Protein 3MDP (pdb70)

Structure (mmCIF, N/CA/C/O backbone):
data_3MDP
#
_entry.id   3MDP
#
_cell.length_a   95.862
_cell.length_b   95.862
_cell.length_c   35.485
_cell.angle_alpha   90.000
_cell.angle_beta   90.000
_cell.angle_gamma   90.000
#
_symmetry.space_group_name_H-M   'P 4 21 2'
#
loop_
_entity.id
_entity.type
_entity.pdbx_description
1 polymer 'Cyclic nucleotide-binding domain (CNMP-BD) protein'
2 non-polymer 'SUCCINIC ACID'
3 non-polymer 1,2-ETHANEDIOL
4 water water
#
loop_
_atom_site.group_PDB
_atom_site.id
_atom_site.type_symbol
_atom_site.label_atom_id
_atom_site.label_alt_id
_atom_site.label_comp_id
_atom_site.label_asym_id
_atom_site.label_entity_id
_atom_site.label_seq_id
_atom_site.pdbx_PDB_ins_code
_atom_site.Cartn_x
_atom_site.Cartn_y
_atom_site.Cartn_z
_atom_site.occupancy
_atom_site.B_iso_or_equiv
_atom_site.auth_seq_id
_atom_site.auth_comp_id
_atom_site.auth_asym_id
_atom_site.auth_atom_id
_atom_site.pdbx_PDB_model_num
ATOM 6 N N . ILE A 1 3 ? 57.739 11.470 0.436 1.00 35.67 2 ILE A N 1
ATOM 7 C CA . ILE A 1 3 ? 58.601 12.654 0.280 1.00 32.08 2 ILE A CA 1
ATOM 8 C C . ILE A 1 3 ? 59.720 12.385 -0.736 1.00 35.33 2 ILE A C 1
ATOM 9 O O . ILE A 1 3 ? 60.526 11.438 -0.563 1.00 36.40 2 ILE A O 1
ATOM 14 N N . SER A 1 4 ? 59.724 13.203 -1.803 1.00 33.31 3 SER A N 1
ATOM 15 C CA . SER A 1 4 ? 60.479 12.930 -3.043 1.00 32.29 3 SER A CA 1
ATOM 16 C C . SER A 1 4 ? 61.545 14.008 -3.140 1.00 28.45 3 SER A C 1
ATOM 17 O O . SER A 1 4 ? 61.499 14.828 -4.080 1.00 24.66 3 SER A O 1
ATOM 19 N N . PRO A 1 5 ? 62.548 13.919 -2.224 1.00 23.38 4 PRO A N 1
ATOM 20 C CA . PRO A 1 5 ? 63.472 14.769 -1.469 1.00 23.53 4 PRO A CA 1
ATOM 21 C C . PRO A 1 5 ? 64.411 15.759 -2.161 1.00 22.21 4 PRO A C 1
ATOM 22 O O . PRO A 1 5 ? 65.011 16.623 -1.491 1.00 23.35 4 PRO A O 1
ATOM 26 N N . GLU A 1 6 ? 64.583 15.632 -3.461 1.00 13.13 5 GLU A N 1
ATOM 27 C CA . GLU A 1 6 ? 65.050 16.775 -4.223 1.00 13.78 5 GLU A CA 1
ATOM 28 C C . GLU A 1 6 ? 64.066 17.952 -4.006 1.00 9.23 5 GLU A C 1
ATOM 29 O O . GLU A 1 6 ? 64.480 19.099 -4.018 1.00 7.01 5 GLU A O 1
ATOM 35 N N A ARG A 1 7 ? 62.783 17.660 -3.795 0.40 8.79 6 ARG A N 1
ATOM 36 N N B ARG A 1 7 ? 62.781 17.660 -3.786 0.60 8.35 6 ARG A N 1
ATOM 37 C CA A ARG A 1 7 ? 61.805 18.716 -3.539 0.40 10.26 6 ARG A CA 1
ATOM 38 C CA B ARG A 1 7 ? 61.801 18.725 -3.536 0.60 10.80 6 ARG A CA 1
ATOM 39 C C A ARG A 1 7 ? 62.078 19.441 -2.216 0.40 10.44 6 ARG A C 1
ATOM 40 C C B ARG A 1 7 ? 62.082 19.444 -2.214 0.60 10.61 6 ARG A C 1
ATOM 41 O O A ARG A 1 7 ? 61.800 20.625 -2.101 0.40 13.14 6 ARG A O 1
ATOM 42 O O B ARG A 1 7 ? 61.806 20.623 -2.095 0.60 14.33 6 ARG A O 1
ATOM 57 N N . LEU A 1 8 ? 62.629 18.734 -1.230 1.00 10.50 7 LEU A N 1
ATOM 58 C CA . LEU A 1 8 ? 62.986 19.349 0.078 1.00 11.35 7 LEU A CA 1
ATOM 59 C C . LEU A 1 8 ? 64.040 20.469 -0.055 1.00 14.72 7 LEU A C 1
ATOM 60 O O . LEU A 1 8 ? 64.006 21.440 0.717 1.00 13.13 7 LEU A O 1
ATOM 65 N N . ARG A 1 9 ? 64.943 20.348 -1.034 1.00 15.77 8 ARG A N 1
ATOM 66 C CA . ARG A 1 9 ? 66.042 21.317 -1.222 1.00 18.45 8 ARG A CA 1
ATOM 67 C C . ARG A 1 9 ? 65.643 22.736 -1.489 1.00 17.24 8 ARG A C 1
ATOM 68 O O . ARG A 1 9 ? 66.439 23.641 -1.267 1.00 21.31 8 ARG A O 1
ATOM 76 N N . VAL A 1 10 ? 64.446 22.950 -2.007 1.00 15.30 9 VAL A N 1
ATOM 77 C CA . VAL A 1 10 ? 64.014 24.291 -2.287 1.00 16.63 9 VAL A CA 1
ATOM 78 C C . VAL A 1 10 ? 63.676 25.041 -0.999 1.00 18.17 9 VAL A C 1
ATOM 79 O O . VAL A 1 10 ? 63.484 26.253 -1.048 1.00 17.83 9 VAL A O 1
ATOM 83 N N . TYR A 1 11 ? 63.594 24.344 0.144 1.00 11.98 10 TYR A N 1
ATOM 84 C CA . TYR A 1 11 ? 63.241 25.013 1.407 1.00 13.27 10 TYR A CA 1
ATOM 85 C C . TYR A 1 11 ? 64.464 25.266 2.254 1.00 12.66 10 TYR A C 1
ATOM 86 O O . TYR A 1 11 ? 65.374 24.430 2.308 1.00 11.56 10 TYR A O 1
ATOM 95 N N . ARG A 1 12 ? 64.458 26.408 2.944 1.00 13.89 11 ARG A N 1
ATOM 96 C CA . ARG A 1 12 ? 65.654 26.902 3.653 1.00 16.17 11 ARG A CA 1
ATOM 97 C C . ARG A 1 12 ? 66.237 25.889 4.608 1.00 13.48 11 ARG A C 1
ATOM 98 O O . ARG A 1 12 ? 67.439 25.694 4.646 1.00 14.34 11 ARG A O 1
ATOM 106 N N . PHE A 1 13 ? 65.387 25.254 5.394 1.00 12.25 12 PHE A N 1
ATOM 107 C CA . PHE A 1 13 ? 65.857 24.333 6.424 1.00 13.91 12 PHE A CA 1
ATOM 108 C C . PHE A 1 13 ? 66.680 23.182 5.823 1.00 15.46 12 PHE A C 1
ATOM 109 O O . PHE A 1 13 ? 67.627 22.724 6.439 1.00 16.53 12 PHE A O 1
ATOM 117 N N . PHE A 1 14 ? 66.327 22.764 4.604 1.00 15.69 13 PHE A N 1
ATOM 118 C CA . PHE A 1 14 ? 66.903 21.603 3.976 1.00 14.94 13 PHE A CA 1
ATOM 119 C C . PHE A 1 14 ? 67.934 21.888 2.877 1.00 17.31 13 PHE A C 1
ATOM 120 O O . PHE A 1 14 ? 68.664 20.958 2.496 1.00 16.18 13 PHE A O 1
ATOM 128 N N . ALA A 1 15 ? 67.972 23.139 2.385 1.00 15.86 14 ALA A N 1
ATOM 129 C CA . ALA A 1 15 ? 68.746 23.528 1.209 1.00 17.62 14 ALA A CA 1
ATOM 130 C C . ALA A 1 15 ? 70.274 23.244 1.345 1.00 20.56 14 ALA A C 1
ATOM 131 O O . ALA A 1 15 ? 70.932 22.991 0.340 1.00 23.21 14 ALA A O 1
ATOM 133 N N . SER A 1 16 ? 70.794 23.294 2.577 1.00 24.27 15 SER A N 1
ATOM 134 C CA . SER A 1 16 ? 72.232 23.095 2.910 1.00 26.14 15 SER A CA 1
ATOM 135 C C . SER A 1 16 ? 72.655 21.639 3.151 1.00 26.49 15 SER A C 1
ATOM 136 O O . SER A 1 16 ? 73.845 21.366 3.288 1.00 26.95 15 SER A O 1
ATOM 139 N N . LEU A 1 17 ? 71.698 20.715 3.243 1.00 23.68 16 LEU A N 1
ATOM 140 C CA . LEU A 1 17 ? 72.017 19.303 3.550 1.00 20.86 16 LEU A CA 1
ATOM 141 C C . LEU A 1 17 ? 72.664 18.575 2.376 1.00 19.08 16 LEU A C 1
ATOM 142 O O . LEU A 1 17 ? 72.395 18.869 1.216 1.00 16.54 16 LEU A O 1
ATOM 147 N N . THR A 1 18 ? 73.525 17.612 2.679 1.00 17.64 17 THR A N 1
ATOM 148 C CA . THR A 1 18 ? 74.064 16.743 1.638 1.00 17.72 17 THR A CA 1
ATOM 149 C C . THR A 1 18 ? 72.965 15.858 1.064 1.00 17.76 17 THR A C 1
ATOM 150 O O . THR A 1 18 ? 71.892 15.676 1.662 1.00 14.37 17 THR A O 1
ATOM 154 N N . ASP A 1 19 ? 73.258 15.266 -0.087 1.00 18.89 18 ASP A N 1
ATOM 155 C CA . ASP A 1 19 ? 72.301 14.389 -0.750 1.00 20.55 18 ASP A CA 1
ATOM 156 C C . ASP A 1 19 ? 71.941 13.187 0.116 1.00 18.14 18 ASP A C 1
ATOM 157 O O . ASP A 1 19 ? 70.770 12.807 0.177 1.00 19.19 18 ASP A O 1
ATOM 162 N N . GLU A 1 20 ? 72.936 12.603 0.785 1.00 18.31 19 GLU A N 1
ATOM 163 C CA . GLU A 1 20 ? 72.691 11.461 1.682 1.00 19.08 19 GLU A CA 1
ATOM 164 C C . GLU A 1 20 ? 71.802 11.889 2.842 1.00 17.75 19 GLU A C 1
ATOM 165 O O . GLU A 1 20 ? 70.854 11.192 3.200 1.00 17.22 19 GLU A O 1
ATOM 171 N N . GLN A 1 21 ? 72.099 13.046 3.425 1.00 17.71 20 GLN A N 1
ATOM 172 C CA . GLN A 1 21 ? 71.288 13.565 4.518 1.00 15.65 20 GLN A CA 1
ATOM 173 C C . GLN A 1 21 ? 69.822 13.776 4.077 1.00 14.41 20 GLN A C 1
ATOM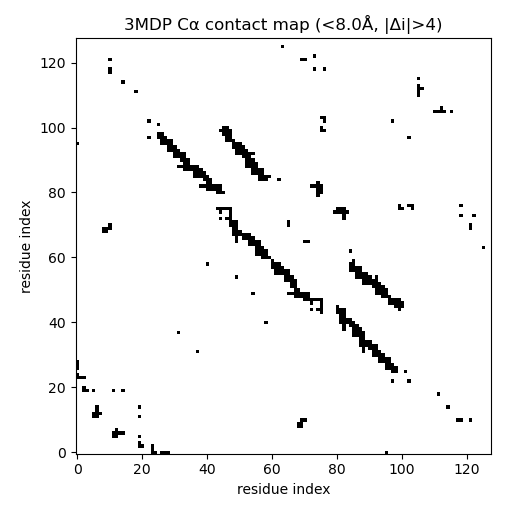 174 O O . GLN A 1 21 ? 68.901 13.449 4.816 1.00 11.06 20 GLN A O 1
ATOM 180 N N . LEU A 1 22 ? 69.595 14.279 2.866 1.00 16.26 21 LEU A N 1
ATOM 181 C CA . LEU A 1 22 ? 68.222 14.506 2.411 1.00 17.06 21 LEU A CA 1
ATOM 182 C C . LEU A 1 22 ? 67.469 13.188 2.205 1.00 14.29 21 LEU A C 1
ATOM 183 O O . LEU A 1 22 ? 66.309 13.062 2.633 1.00 13.68 21 LEU A O 1
ATOM 188 N N . LYS A 1 23 ? 68.120 12.210 1.588 1.00 14.36 22 LYS A N 1
ATOM 189 C CA . LYS A 1 23 ? 67.563 10.849 1.457 1.00 14.13 22 LYS A CA 1
ATOM 190 C C . LYS A 1 23 ? 67.234 10.229 2.826 1.00 12.89 22 LYS A C 1
ATOM 191 O O . LYS A 1 23 ? 66.179 9.614 3.021 1.00 12.35 22 LYS A O 1
ATOM 193 N N . ASP A 1 24 ? 68.149 10.384 3.771 1.00 11.11 23 ASP A N 1
ATOM 194 C CA . ASP A 1 24 ? 67.920 9.882 5.124 1.00 11.30 23 ASP A CA 1
ATOM 195 C C . ASP A 1 24 ? 66.724 10.545 5.786 1.00 11.14 23 ASP A C 1
ATOM 196 O O . ASP A 1 24 ? 65.870 9.851 6.338 1.00 11.45 23 ASP A O 1
ATOM 201 N N . ILE A 1 25 ? 66.627 11.875 5.703 1.00 12.81 24 ILE A N 1
ATOM 202 C CA . ILE A 1 25 ? 65.489 12.590 6.305 1.00 14.38 24 ILE A CA 1
ATOM 203 C C . ILE A 1 25 ? 64.186 12.221 5.588 1.00 15.12 24 ILE A C 1
ATOM 204 O O . ILE A 1 25 ? 63.170 12.007 6.246 1.00 12.13 24 ILE A O 1
ATOM 209 N N . ALA A 1 26 ? 64.220 12.113 4.258 1.00 14.41 25 ALA A N 1
ATOM 210 C CA . ALA A 1 26 ? 63.035 11.687 3.474 1.00 16.28 25 ALA A CA 1
ATOM 211 C C . ALA A 1 26 ? 62.452 10.351 3.941 1.00 15.01 25 ALA A C 1
ATOM 212 O O . ALA A 1 26 ? 61.221 10.163 4.033 1.00 12.01 25 ALA A O 1
ATOM 214 N N . LEU A 1 27 ? 63.346 9.429 4.286 1.00 14.31 26 LEU A N 1
ATOM 215 C CA . LEU A 1 27 ? 62.954 8.113 4.705 1.00 13.69 26 LEU A CA 1
ATOM 216 C C . LEU A 1 27 ? 62.086 8.159 5.967 1.00 13.63 26 LEU A C 1
ATOM 217 O O . LEU A 1 27 ? 61.193 7.321 6.131 1.00 13.77 26 LEU A O 1
ATOM 222 N N . ILE A 1 28 ? 62.348 9.132 6.848 1.00 10.78 27 ILE A N 1
ATOM 223 C CA . ILE A 1 28 ? 61.591 9.279 8.099 1.00 13.70 27 ILE A CA 1
ATOM 224 C C . ILE A 1 28 ? 60.541 10.415 8.025 1.00 14.20 27 ILE A C 1
ATOM 225 O O . ILE A 1 28 ? 60.100 10.964 9.039 1.00 15.43 27 ILE A O 1
ATOM 230 N N . SER A 1 29 ? 60.131 10.754 6.816 1.00 15.25 28 SER A N 1
ATOM 231 C CA . SER A 1 29 ? 59.191 11.859 6.615 1.00 16.35 28 SER A CA 1
ATOM 232 C C . SER A 1 29 ? 57.992 11.367 5.851 1.00 15.71 28 SER A C 1
ATOM 233 O O . SER A 1 29 ? 58.083 10.432 5.053 1.00 11.84 28 SER A O 1
ATOM 236 N N . GLU A 1 30 ? 56.875 12.052 6.027 1.00 14.80 29 GLU A N 1
ATOM 237 C CA . GLU A 1 30 ? 55.676 11.706 5.312 1.00 16.11 29 GLU A CA 1
ATOM 238 C C . GLU A 1 30 ? 54.878 12.978 5.077 1.00 15.49 29 GLU A C 1
ATOM 239 O O . GLU A 1 30 ? 54.856 13.860 5.932 1.00 12.46 29 GLU A O 1
ATOM 245 N N . GLU A 1 31 ? 54.273 13.090 3.904 1.00 13.70 30 GLU A N 1
ATOM 246 C CA . GLU A 1 31 ? 53.435 14.222 3.591 1.00 17.14 30 GLU A CA 1
ATOM 247 C C . GLU A 1 31 ? 52.125 13.980 4.331 1.00 18.23 30 GLU A C 1
ATOM 248 O O . GLU A 1 31 ? 51.630 12.848 4.357 1.00 18.77 30 GLU A O 1
ATOM 254 N N A LYS A 1 32 ? 51.629 15.011 5.018 0.60 15.92 31 LYS A N 1
ATOM 255 N N B LYS A 1 32 ? 51.566 15.018 4.946 0.40 17.33 31 LYS A N 1
ATOM 256 C CA A LYS A 1 32 ? 50.374 14.915 5.767 0.60 17.16 31 LYS A CA 1
ATOM 257 C CA B LYS A 1 32 ? 50.324 14.846 5.693 0.40 18.25 31 LYS A CA 1
ATOM 258 C C A LYS A 1 32 ? 49.511 16.144 5.474 0.60 15.93 31 LYS A C 1
ATO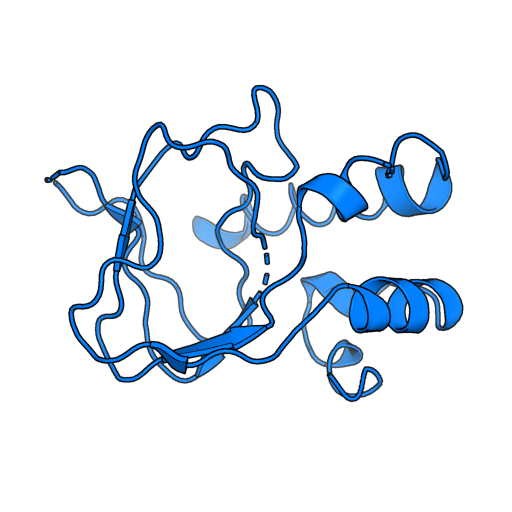M 259 C C B LYS A 1 32 ? 49.502 16.140 5.720 0.40 16.93 31 LYS A C 1
ATOM 260 O O A LYS A 1 32 ? 50.043 17.206 5.144 0.60 7.65 31 LYS A O 1
ATOM 261 O O B LYS A 1 32 ? 50.046 17.239 5.893 0.40 12.46 31 LYS A O 1
ATOM 272 N N . SER A 1 33 ? 48.187 15.971 5.559 1.00 15.13 32 SER A N 1
ATOM 273 C CA . SER A 1 33 ? 47.235 17.072 5.402 1.00 15.99 32 SER A CA 1
ATOM 274 C C . SER A 1 33 ? 46.420 17.239 6.690 1.00 16.98 32 SER A C 1
ATOM 275 O O . SER A 1 33 ? 46.146 16.256 7.393 1.00 16.73 32 SER A O 1
ATOM 278 N N . PHE A 1 34 ? 46.057 18.487 6.997 1.00 17.15 33 PHE A N 1
ATOM 279 C CA . PHE A 1 34 ? 45.197 18.822 8.149 1.00 13.85 33 PHE A CA 1
ATOM 280 C C . PHE A 1 34 ? 44.145 19.830 7.698 1.00 15.68 33 PHE A C 1
ATOM 281 O O . PHE A 1 34 ? 44.453 20.774 6.962 1.00 14.77 33 PHE A O 1
ATOM 289 N N . PRO A 1 35 ? 42.900 19.635 8.134 1.00 13.53 34 PRO A N 1
ATOM 290 C CA . PRO A 1 35 ? 41.853 20.586 7.737 1.00 12.24 34 PRO A CA 1
ATOM 291 C C . PRO A 1 35 ? 41.885 21.845 8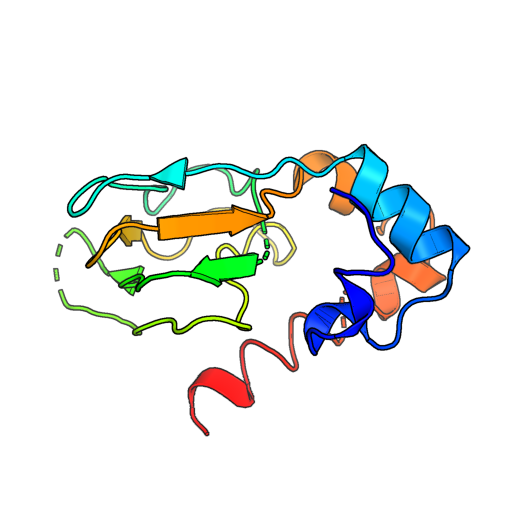.597 1.00 12.20 34 PRO A C 1
ATOM 292 O O . PRO A 1 35 ? 42.394 21.820 9.734 1.00 10.36 34 PRO A O 1
ATOM 296 N N . THR A 1 36 ? 41.306 22.917 8.075 1.00 13.01 35 THR A N 1
ATOM 297 C CA . THR A 1 36 ? 41.113 24.164 8.821 1.00 9.99 35 THR A CA 1
ATOM 298 C C . THR A 1 36 ? 40.504 23.917 10.182 1.00 10.06 35 THR A C 1
ATOM 299 O O . THR A 1 36 ? 39.465 23.242 10.318 1.00 7.84 35 THR A O 1
ATOM 303 N N . GLY A 1 37 ? 41.166 24.460 11.196 1.00 10.30 36 GLY A N 1
ATOM 304 C CA . GLY A 1 37 ? 40.686 24.397 12.558 1.00 11.84 36 GLY A CA 1
ATOM 305 C C . GLY A 1 37 ? 41.152 23.197 13.347 1.00 12.21 36 GLY A C 1
ATOM 306 O O . GLY A 1 37 ? 40.832 23.101 14.536 1.00 12.67 36 GLY A O 1
ATOM 307 N N . SER A 1 38 ? 41.856 22.254 12.706 1.00 11.80 37 SER A N 1
ATOM 308 C CA . SER A 1 38 ? 42.360 21.095 13.431 1.00 12.92 37 SER A CA 1
ATOM 309 C C . SER A 1 38 ? 43.550 21.495 14.314 1.00 13.77 37 SER A C 1
ATOM 310 O O . SER A 1 38 ? 44.322 22.410 13.982 1.00 14.29 37 SER A O 1
ATOM 313 N N . VAL A 1 39 ? 43.654 20.856 15.479 1.00 13.92 38 VAL A N 1
ATOM 314 C CA . VAL A 1 39 ? 44.816 21.043 16.337 1.00 12.85 38 VAL A CA 1
ATOM 315 C C . VAL A 1 39 ? 45.874 20.015 15.949 1.00 11.31 38 VAL A C 1
ATOM 316 O O . VAL A 1 39 ? 45.723 18.812 16.215 1.00 14.85 38 VAL A O 1
ATOM 320 N N . ILE A 1 40 ? 46.939 20.499 15.322 1.00 12.07 39 ILE A N 1
ATOM 321 C CA . ILE A 1 40 ? 47.994 19.656 14.751 1.00 13.75 39 ILE A CA 1
ATOM 322 C C . ILE A 1 40 ? 48.834 19.012 15.861 1.00 16.55 39 ILE A C 1
ATOM 323 O O . ILE A 1 40 ? 49.147 17.820 15.804 1.00 12.84 39 ILE A O 1
ATOM 328 N N . PHE A 1 41 ? 49.203 19.812 16.857 1.00 13.59 40 PHE A N 1
ATOM 329 C CA . PHE A 1 41 ? 49.808 19.286 18.076 1.00 15.05 40 PHE A CA 1
ATOM 330 C C . PHE A 1 41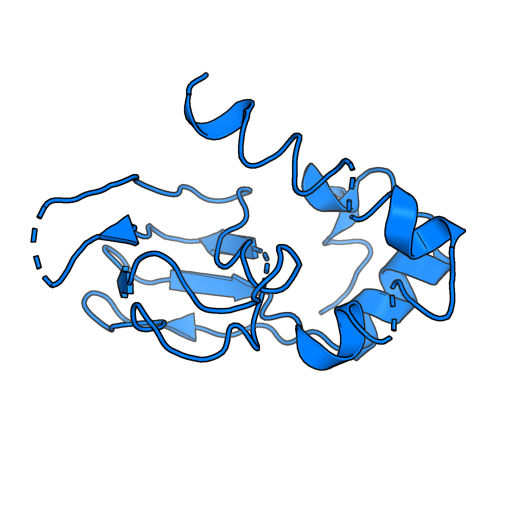 ? 49.533 20.229 19.238 1.00 13.67 40 PHE A C 1
ATOM 331 O O . PHE A 1 41 ? 49.198 21.387 19.029 1.00 14.21 40 PHE A O 1
ATOM 339 N N . LYS A 1 42 ? 49.682 19.705 20.448 1.00 16.31 41 LYS A N 1
ATOM 340 C CA . LYS A 1 42 ? 49.326 20.394 21.671 1.00 16.88 41 LYS A CA 1
ATOM 341 C C . LYS A 1 42 ? 50.532 20.752 22.547 1.00 15.55 41 LYS A C 1
ATOM 342 O O . LYS A 1 42 ? 51.472 19.961 22.724 1.00 15.77 41 LYS A O 1
ATOM 348 N N . GLU A 1 43 ? 50.464 21.947 23.123 1.00 15.20 42 GLU A N 1
ATOM 349 C CA . GLU A 1 43 ? 51.402 22.377 24.159 1.00 14.36 42 GLU A CA 1
ATOM 350 C C . GLU A 1 43 ? 51.560 21.300 25.223 1.00 13.40 42 GLU A C 1
ATOM 351 O O . GLU A 1 43 ? 50.588 20.678 25.641 1.00 10.94 42 GLU A O 1
ATOM 357 N N . ASN A 1 44 ? 52.802 21.087 25.632 1.00 14.56 43 ASN A N 1
ATOM 358 C CA . ASN A 1 44 ? 53.193 20.150 26.680 1.00 14.30 43 ASN A CA 1
ATOM 359 C C . ASN A 1 44 ? 53.288 18.700 26.245 1.00 14.74 43 ASN A C 1
ATOM 360 O O . ASN A 1 44 ? 53.776 17.882 27.007 1.00 15.78 43 ASN A O 1
ATOM 365 N N . SER A 1 45 ? 52.879 18.379 25.023 1.00 16.72 44 SER A N 1
ATOM 366 C CA . SER A 1 45 ? 53.043 17.015 24.512 1.00 17.50 44 SER A CA 1
ATOM 367 C C . SER A 1 45 ? 54.486 16.803 24.130 1.00 16.09 44 SER A C 1
ATOM 368 O O . SER A 1 45 ? 55.185 17.750 23.736 1.00 15.09 44 SER A O 1
ATOM 371 N N . LYS A 1 46 ? 54.917 15.543 24.196 1.00 12.73 45 LYS A N 1
ATOM 372 C CA . LYS A 1 46 ? 56.235 15.152 23.713 1.00 11.71 45 LYS A CA 1
ATOM 373 C C . LYS A 1 46 ? 56.372 15.554 22.255 1.00 11.69 45 LYS A C 1
ATOM 374 O O . LYS A 1 46 ? 55.506 15.255 21.432 1.00 13.08 45 LYS A O 1
ATOM 380 N N . ALA A 1 47 ? 57.454 16.240 21.934 1.00 12.82 46 ALA A N 1
ATOM 381 C CA . ALA A 1 47 ? 57.651 16.774 20.595 1.00 12.30 46 ALA A CA 1
ATOM 382 C C . ALA A 1 47 ? 58.224 15.687 19.670 1.00 12.75 46 ALA A C 1
ATOM 383 O O . ALA A 1 47 ? 59.419 15.602 19.481 1.00 17.37 46 ALA A O 1
ATOM 385 N N . ASP A 1 48 ? 57.352 14.840 19.133 1.00 11.96 47 ASP A N 1
ATOM 386 C CA . ASP A 1 48 ? 57.790 13.728 18.316 1.00 13.66 47 ASP A CA 1
ATOM 387 C C . ASP A 1 48 ? 57.667 13.980 16.806 1.00 14.52 47 ASP A C 1
ATOM 388 O O . ASP A 1 48 ? 57.965 13.077 16.013 1.00 13.67 47 ASP A O 1
ATOM 393 N N . ASN A 1 49 ? 57.273 15.199 16.414 1.00 14.52 48 ASN A N 1
ATOM 394 C CA . ASN A 1 49 ? 57.070 15.563 15.002 1.00 15.23 48 ASN A CA 1
ATOM 395 C C . ASN A 1 49 ? 57.581 16.970 14.695 1.00 14.86 48 ASN A C 1
ATOM 396 O O . ASN A 1 49 ? 57.164 17.942 15.343 1.00 14.14 48 ASN A O 1
ATOM 401 N N . LEU A 1 50 ? 58.514 17.061 13.741 1.00 12.56 49 LEU A N 1
ATOM 402 C CA . LEU A 1 50 ? 58.989 1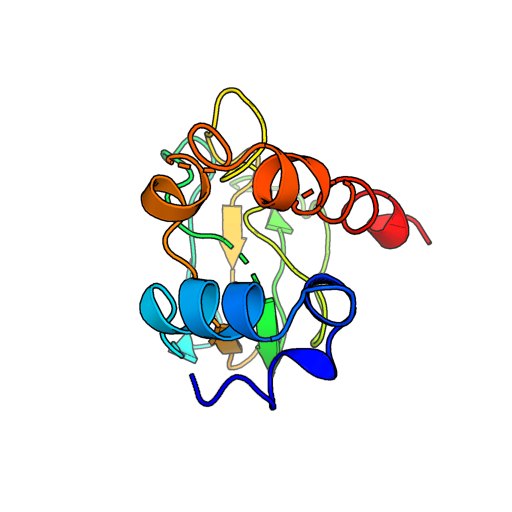8.326 13.221 1.00 11.68 49 LEU A CA 1
ATOM 403 C C . LEU A 1 50 ? 58.268 18.490 11.872 1.00 11.76 49 LEU A C 1
ATOM 404 O O . LEU A 1 50 ? 58.177 17.537 11.095 1.00 11.04 49 LEU A O 1
ATOM 425 N N . LEU A 1 52 ? 57.382 20.836 8.256 1.00 11.27 51 LEU A N 1
ATOM 426 C CA . LEU A 1 52 ? 57.656 21.889 7.260 1.00 12.51 51 LEU A CA 1
ATOM 427 C C . LEU A 1 52 ? 56.297 22.188 6.617 1.00 11.28 51 LEU A C 1
ATOM 428 O O . LEU A 1 52 ? 55.618 21.278 6.152 1.00 10.17 51 LEU A O 1
ATOM 433 N N . LEU A 1 53 ? 55.873 23.438 6.675 1.00 11.02 52 LEU A N 1
ATOM 434 C CA . LEU A 1 53 ? 54.602 23.838 6.084 1.00 12.00 52 LEU A CA 1
ATOM 435 C C . LEU A 1 53 ? 54.747 23.989 4.581 1.00 11.41 52 LEU A C 1
ATOM 436 O O . LEU A 1 53 ? 55.537 24.786 4.098 1.00 12.36 52 LEU A O 1
ATOM 441 N N . LEU A 1 54 ? 53.990 23.197 3.843 1.00 11.83 53 LEU A N 1
ATOM 442 C CA . LEU A 1 54 ? 54.013 23.249 2.378 1.00 11.39 53 LEU A CA 1
ATOM 443 C C . LEU A 1 54 ? 52.936 24.145 1.801 1.00 12.43 53 LEU A C 1
ATOM 444 O O . LEU A 1 54 ? 53.161 24.816 0.789 1.00 12.17 53 LEU A O 1
ATOM 449 N N . GLU A 1 55 ? 51.771 24.144 2.434 1.00 12.83 54 GLU A N 1
ATOM 450 C CA . GLU A 1 55 ? 50.619 24.858 1.941 1.00 14.08 54 GLU A CA 1
ATOM 451 C C . GLU A 1 55 ? 49.704 25.167 3.115 1.00 13.22 54 GLU A C 1
ATOM 452 O O . GLU A 1 55 ? 49.592 24.364 4.045 1.00 12.74 54 GLU A O 1
ATOM 458 N N . GLY A 1 56 ? 49.082 26.349 3.064 1.00 11.84 55 GLY A N 1
ATOM 459 C CA . GLY A 1 56 ? 48.132 26.799 4.061 1.00 9.90 55 GLY A CA 1
ATOM 460 C C . GLY A 1 56 ? 48.723 27.709 5.117 1.00 11.36 55 GLY A C 1
ATOM 461 O O . GLY A 1 56 ? 49.613 28.529 4.845 1.00 10.40 55 GLY A O 1
ATOM 462 N N . GLY A 1 57 ? 48.211 27.583 6.334 1.00 12.39 56 GLY A N 1
ATOM 463 C CA . GLY A 1 57 ? 48.558 28.522 7.382 1.00 11.71 56 GLY A CA 1
ATOM 464 C C . GLY A 1 57 ? 48.446 27.813 8.713 1.00 11.30 56 GLY A C 1
ATOM 465 O O . GLY A 1 57 ? 47.531 27.020 8.924 1.00 11.64 56 GLY A O 1
ATOM 466 N N A VAL A 1 58 ? 49.362 28.141 9.616 0.50 9.74 57 VAL A N 1
ATOM 467 N N B VAL A 1 58 ? 49.413 28.046 9.589 0.50 12.31 57 VAL A N 1
ATOM 468 C CA A VAL A 1 58 ? 49.366 27.593 10.960 0.50 9.32 57 VAL A CA 1
ATOM 469 C CA B VAL A 1 58 ? 49.407 27.440 10.908 0.50 13.56 57 VAL A CA 1
ATOM 470 C C A VAL A 1 58 ? 49.517 28.702 11.985 0.50 10.49 57 VAL A C 1
ATOM 471 C C B VAL A 1 58 ? 49.727 28.501 11.928 0.50 15.40 57 VAL A C 1
ATOM 472 O O A VAL A 1 58 ? 50.286 29.658 11.794 0.50 10.20 57 VAL A O 1
ATOM 473 O O B VAL A 1 58 ? 50.698 29.248 11.777 0.50 17.37 57 VAL A O 1
ATOM 480 N N A GLU A 1 59 ? 48.746 28.591 13.059 0.50 12.06 58 GLU A N 1
ATOM 481 N N B GLU A 1 59 ? 48.892 28.598 12.954 0.50 17.05 58 GLU A N 1
ATOM 482 C CA A GLU A 1 59 ? 48.909 29.469 14.208 0.50 12.65 58 GLU A CA 1
ATOM 483 C CA B GLU A 1 59 ? 49.178 29.514 14.042 0.50 17.80 58 GLU A CA 1
ATOM 484 C C A GLU A 1 59 ? 49.508 28.701 15.382 0.50 12.78 58 GLU A C 1
ATOM 485 C C B GLU A 1 59 ? 49.518 28.763 15.328 0.50 16.11 58 GLU A C 1
ATOM 486 O O A GLU A 1 59 ? 49.063 27.593 15.717 0.50 10.57 58 GLU A O 1
ATOM 487 O O B GLU A 1 59 ? 48.884 27.767 15.697 0.50 15.41 58 GLU A O 1
ATOM 498 N N . LEU A 1 60 ? 50.539 29.276 15.997 1.00 13.78 59 LEU A N 1
ATOM 499 C CA . LEU A 1 60 ? 51.068 28.712 17.213 1.00 14.08 59 LEU A CA 1
ATOM 500 C C . LEU A 1 60 ? 50.432 29.527 18.307 1.00 14.64 59 LEU A C 1
ATOM 501 O O . LEU A 1 60 ? 50.441 30.764 18.254 1.00 11.43 59 LEU A O 1
ATOM 506 N N . PHE A 1 61 ? 49.879 28.844 19.303 1.00 15.57 60 PHE A N 1
ATOM 507 C CA . PHE A 1 61 ? 49.100 29.510 20.334 1.00 16.90 60 PHE A CA 1
ATOM 508 C C . PHE A 1 61 ? 49.143 28.791 21.678 1.00 19.07 60 PHE A C 1
ATOM 509 O O . PHE A 1 61 ? 49.585 27.648 21.776 1.00 15.13 60 PHE A O 1
ATOM 517 N N . TYR A 1 62 ? 48.673 29.492 22.704 1.00 25.67 61 TYR A N 1
ATOM 518 C CA . TYR A 1 62 ? 48.344 28.899 24.016 1.00 30.82 61 TYR A CA 1
ATOM 519 C C . TYR A 1 62 ? 46.829 28.706 24.183 1.00 34.17 61 TYR A C 1
ATOM 520 O O . TYR A 1 62 ? 46.041 29.607 23.852 1.00 32.78 61 TYR A O 1
ATOM 529 N N . SER A 1 63 ? 46.431 27.547 24.718 1.00 36.79 62 SER A N 1
ATOM 530 C CA . SER A 1 63 ? 45.023 27.272 25.007 1.00 39.43 62 SER A CA 1
ATOM 531 C C . SER A 1 63 ? 44.735 27.368 26.502 1.00 40.12 62 SER A C 1
ATOM 532 O O . SER A 1 63 ? 43.786 28.039 26.920 1.00 42.62 62 SER A O 1
ATOM 535 N N . SER A 1 73 ? 45.850 33.050 23.622 1.00 41.23 72 SER A N 1
ATOM 536 C CA . SER A 1 73 ? 46.722 34.017 22.951 1.00 41.76 72 SER A CA 1
ATOM 537 C C . SER A 1 73 ? 47.558 33.358 21.824 1.00 41.50 72 SER A C 1
ATOM 538 O O . SER A 1 73 ? 48.166 32.311 22.032 1.00 39.92 72 SER A O 1
ATOM 540 N N . THR A 1 74 ? 47.582 33.988 20.644 1.00 40.65 73 THR A N 1
ATOM 541 C CA . THR A 1 74 ? 48.462 33.570 19.551 1.00 39.24 73 THR A CA 1
ATOM 542 C C . THR A 1 74 ? 49.908 33.981 19.841 1.00 36.27 73 THR A C 1
ATOM 543 O O . THR A 1 74 ? 50.170 35.046 20.399 1.00 35.94 73 THR A O 1
ATOM 547 N N . VAL A 1 75 ? 50.826 33.091 19.480 1.00 33.27 74 VAL A N 1
ATOM 548 C CA . VAL A 1 75 ? 52.269 33.269 19.673 1.00 32.07 74 VAL A CA 1
ATOM 549 C C . VAL A 1 75 ?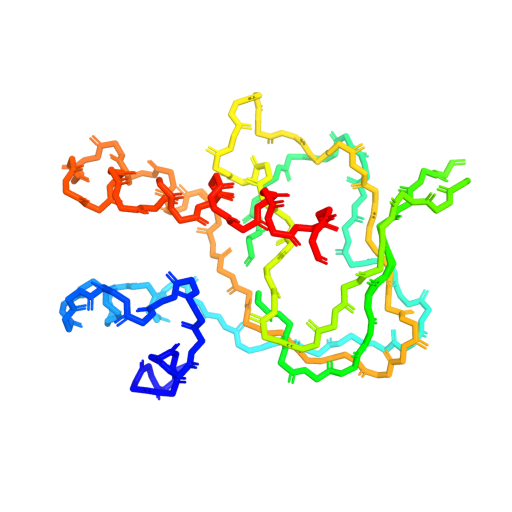 52.928 33.709 18.358 1.00 29.65 74 VAL A C 1
ATOM 550 O O . VAL A 1 75 ? 53.811 34.565 18.345 1.00 28.47 74 VAL A O 1
ATOM 554 N N . CYS A 1 76 ? 52.483 33.121 17.249 1.00 24.78 75 CYS A N 1
ATOM 555 C CA . CYS A 1 76 ? 53.228 33.173 16.024 1.00 24.96 75 CYS A CA 1
ATOM 556 C C . CYS A 1 76 ? 52.349 32.599 14.868 1.00 21.27 75 CYS A C 1
ATOM 557 O O . CYS A 1 76 ? 51.520 31.709 15.075 1.00 19.03 75 CYS A O 1
ATOM 560 N N . SER A 1 77 ? 52.466 33.180 13.680 1.00 17.76 76 SER A N 1
ATOM 561 C CA . SER A 1 77 ? 51.822 32.636 12.485 1.00 19.44 76 SER A CA 1
ATOM 562 C C . SER A 1 77 ? 52.872 32.079 11.538 1.00 19.34 76 SER A C 1
ATOM 563 O O . SER A 1 77 ? 53.892 32.739 11.284 1.00 19.50 76 SER A O 1
ATOM 566 N N . VAL A 1 78 ? 52.614 30.883 11.011 1.00 13.86 77 VAL A N 1
ATOM 567 C CA . VAL A 1 78 ? 53.545 30.197 10.116 1.00 14.88 77 VAL A CA 1
ATOM 568 C C . VAL A 1 78 ? 52.981 30.200 8.692 1.00 14.44 77 VAL A C 1
ATOM 569 O O . VAL A 1 78 ? 51.775 29.947 8.487 1.00 13.82 77 VAL A O 1
ATOM 573 N N . VAL A 1 79 ? 53.845 30.500 7.719 1.00 14.25 78 VAL A N 1
ATOM 574 C CA . VAL A 1 79 ? 53.491 30.484 6.291 1.00 15.00 78 VAL A CA 1
ATOM 575 C C . VAL A 1 79 ? 54.322 29.411 5.560 1.00 13.49 78 VAL A C 1
ATOM 576 O O . VAL A 1 79 ? 55.341 28.913 6.089 1.00 12.15 78 VAL A O 1
ATOM 580 N N . PRO A 1 80 ? 53.889 29.022 4.357 1.00 14.94 79 PRO A N 1
ATOM 581 C CA . PRO A 1 80 ? 54.617 27.964 3.657 1.00 13.81 79 PRO A CA 1
ATOM 582 C C . PRO A 1 80 ? 56.102 28.217 3.522 1.00 12.76 79 PRO A C 1
ATOM 583 O O . PRO A 1 80 ? 56.529 29.358 3.307 1.00 13.84 79 PRO A O 1
ATOM 587 N N . GLY A 1 81 ? 56.883 27.151 3.679 1.00 13.40 80 GLY A N 1
ATOM 588 C CA . GLY A 1 81 ? 58.312 27.214 3.547 1.00 13.53 80 GLY A CA 1
ATOM 589 C C . GLY A 1 81 ? 59.025 27.263 4.874 1.00 15.29 80 GLY A C 1
ATOM 590 O O . GLY A 1 81 ? 60.253 27.087 4.905 1.00 16.74 80 GLY A O 1
ATOM 591 N N . ALA A 1 82 ? 58.260 27.486 5.955 1.00 14.74 81 ALA A N 1
ATOM 592 C CA . ALA A 1 82 ? 58.787 27.580 7.314 1.00 14.96 81 ALA A CA 1
ATOM 593 C C . ALA A 1 82 ? 58.486 26.314 8.141 1.00 15.32 81 ALA A C 1
ATOM 594 O O . ALA A 1 82 ? 57.479 25.624 7.923 1.00 14.33 81 ALA A O 1
ATOM 596 N N . ILE A 1 83 ? 59.371 26.026 9.092 1.00 15.56 82 ILE A N 1
ATOM 597 C CA . ILE A 1 83 ? 59.214 24.902 9.991 1.00 15.52 82 ILE A CA 1
ATOM 598 C C . ILE A 1 83 ? 58.534 25.266 11.302 1.00 14.17 82 ILE A C 1
ATOM 599 O O . ILE A 1 83 ? 58.608 26.424 11.796 1.00 15.20 82 ILE A O 1
ATOM 604 N N . PHE A 1 84 ? 57.902 24.265 11.894 1.00 13.06 83 PHE A N 1
ATOM 605 C CA . PHE A 1 84 ? 57.292 24.393 13.220 1.00 12.33 83 PHE A CA 1
ATOM 606 C C . PHE A 1 84 ? 57.323 23.035 13.907 1.00 13.64 83 PHE A C 1
ATOM 607 O O . PHE A 1 84 ? 57.680 22.048 13.294 1.00 12.94 83 PHE A O 1
ATOM 615 N N . GLY A 1 85 ? 57.035 23.000 15.202 1.00 13.26 84 GLY A N 1
ATOM 616 C CA . GLY A 1 85 ? 57.382 21.830 16.016 1.00 14.69 84 GLY A CA 1
ATOM 617 C C . GLY A 1 85 ? 58.866 21.743 16.338 1.00 11.66 84 GLY A C 1
ATOM 618 O O . GLY A 1 85 ? 59.405 20.650 16.517 1.00 12.56 84 GLY A O 1
ATOM 619 N N . VAL A 1 86 ? 59.524 22.895 16.449 1.00 11.98 85 VAL A N 1
ATOM 620 C CA . VAL A 1 86 ? 60.984 22.961 16.603 1.00 13.50 85 VAL A CA 1
ATOM 621 C C . VAL A 1 86 ? 61.499 22.314 17.896 1.00 12.51 85 VAL A C 1
ATOM 622 O O . VAL A 1 86 ? 62.647 21.859 17.957 1.00 12.89 85 VAL A O 1
ATOM 626 N N . SER A 1 87 ? 60.664 22.245 18.927 1.00 11.96 86 SER A N 1
ATOM 627 C CA . SER A 1 87 ? 61.076 21.548 20.169 1.00 12.55 86 SER A CA 1
ATOM 628 C C . SER A 1 87 ? 61.337 20.037 19.988 1.00 12.62 86 SER A C 1
ATOM 629 O O . SER A 1 87 ? 61.886 19.401 20.883 1.00 13.29 86 SER A O 1
ATOM 632 N N A SER A 1 88 ? 60.978 19.472 18.835 0.50 14.64 87 SER A N 1
ATOM 633 N N B SER A 1 88 ? 60.955 19.485 18.833 0.50 12.74 87 SER A N 1
ATOM 634 C CA A SER A 1 88 ? 61.445 18.119 18.499 0.50 14.69 87 SER A CA 1
ATOM 635 C CA B SER A 1 88 ? 61.443 18.160 18.415 0.50 11.16 87 SER A CA 1
ATOM 636 C C A SER A 1 88 ? 62.980 18.013 18.509 0.50 14.19 87 SER A C 1
ATOM 637 C C B SER A 1 88 ? 62.963 18.039 18.586 0.50 12.06 87 SER A C 1
ATOM 638 O O A SER A 1 88 ? 63.532 16.916 18.675 0.50 14.43 87 SER A O 1
ATOM 639 O O B SER A 1 88 ? 63.479 16.975 18.965 0.50 11.01 87 SER A O 1
ATOM 644 N N . LEU A 1 89 ? 63.668 19.146 18.370 1.00 13.58 88 LEU A N 1
ATOM 645 C CA . LEU A 1 89 ? 65.129 19.178 18.436 1.00 13.94 88 LEU A CA 1
ATOM 646 C C . LEU A 1 89 ? 65.690 20.088 19.555 1.00 14.73 88 LEU A C 1
ATOM 647 O O . LEU A 1 89 ? 66.906 20.284 19.621 1.00 14.65 88 LEU A O 1
ATOM 652 N N . ILE A 1 90 ? 64.829 20.638 20.409 1.00 14.97 89 ILE A N 1
ATOM 653 C CA . ILE A 1 90 ? 65.265 21.515 21.491 1.00 14.39 89 ILE A CA 1
ATOM 654 C C . ILE A 1 90 ? 64.850 20.931 22.842 1.00 13.75 89 ILE A C 1
ATOM 655 O O . ILE A 1 90 ? 63.672 20.889 23.184 1.00 11.07 89 ILE A O 1
ATOM 660 N N . LYS A 1 91 ? 65.826 20.479 23.619 1.00 18.17 90 LYS A N 1
ATOM 661 C CA . LYS A 1 91 ? 65.565 20.077 25.005 1.00 17.09 90 LYS A CA 1
ATOM 662 C C . LYS A 1 91 ? 64.694 21.076 25.736 1.00 18.30 90 LYS A C 1
ATOM 663 O O . LYS A 1 91 ? 64.903 22.284 25.617 1.00 21.68 90 LYS A O 1
ATOM 669 N N . PRO A 1 92 ? 63.743 20.585 26.535 1.00 15.43 91 PRO A N 1
ATOM 670 C CA . PRO A 1 92 ? 63.512 19.179 26.873 1.00 13.72 91 PRO A CA 1
ATOM 671 C C . PRO A 1 92 ? 62.484 18.456 25.991 1.00 11.11 91 PRO A C 1
ATOM 672 O O . PRO A 1 92 ? 61.840 17.529 26.456 1.00 13.45 91 PRO A O 1
ATOM 676 N N . TYR A 1 93 ? 62.336 18.890 24.744 1.00 13.05 92 TYR A N 1
ATOM 677 C CA . TYR A 1 93 ? 61.598 18.123 23.714 1.00 12.89 92 TYR A CA 1
ATOM 678 C C . TYR A 1 93 ? 60.094 17.962 23.987 1.00 11.12 92 TYR A C 1
ATOM 679 O O . TYR A 1 93 ? 59.484 16.908 23.700 1.00 15.10 92 TYR A O 1
ATOM 688 N N . HIS A 1 94 ? 59.486 19.012 24.526 1.00 11.91 93 HIS A N 1
ATOM 689 C CA . HIS A 1 94 ? 58.038 19.104 24.676 1.00 12.48 93 HIS A CA 1
ATOM 690 C C . HIS A 1 94 ? 57.572 20.390 24.015 1.00 14.48 93 HIS A C 1
ATOM 691 O O . HIS A 1 94 ? 58.250 21.411 24.077 1.00 13.55 93 HIS A O 1
ATOM 698 N N . TYR A 1 95 ? 56.454 20.329 23.304 1.00 11.99 94 TYR A N 1
ATOM 699 C CA . TYR A 1 95 ? 55.973 21.515 22.593 1.00 14.28 94 TYR A CA 1
ATOM 700 C C . TYR A 1 95 ? 55.683 22.667 23.568 1.00 15.19 94 TYR A C 1
ATOM 701 O O . TYR A 1 95 ? 55.047 22.485 24.616 1.00 15.64 94 TYR A O 1
ATOM 710 N N . THR A 1 96 ? 56.155 23.858 23.213 1.00 14.42 95 THR A N 1
ATOM 711 C CA . THR A 1 96 ? 56.017 25.037 24.068 1.00 14.96 95 THR A CA 1
ATOM 712 C C . THR A 1 96 ? 54.772 25.829 23.681 1.00 13.96 95 THR A C 1
ATOM 713 O O . THR A 1 96 ? 54.387 26.798 24.350 1.00 14.74 95 THR A O 1
ATOM 717 N N . SER A 1 97 ? 54.129 25.403 22.602 1.00 13.29 96 SER A N 1
ATOM 718 C CA . SER A 1 97 ? 52.867 25.988 22.188 1.00 13.70 96 SER A CA 1
ATOM 719 C C . SER A 1 97 ? 52.080 24.935 21.448 1.00 14.82 96 SER A C 1
ATOM 720 O O . SER A 1 97 ? 52.634 23.913 21.065 1.00 16.24 96 SER A O 1
ATOM 723 N N . SER A 1 98 ? 50.783 25.169 21.266 1.00 15.31 97 SER A N 1
ATOM 724 C CA . SER A 1 98 ? 49.979 24.351 20.399 1.00 15.29 97 SER A CA 1
ATOM 725 C C . SER A 1 98 ? 50.042 24.924 18.988 1.00 16.81 97 SER A C 1
ATOM 726 O O . SER A 1 98 ? 50.448 26.074 18.805 1.00 15.30 97 SER A O 1
ATOM 729 N N . ALA A 1 99 ? 49.666 24.097 18.003 1.00 14.98 98 ALA A N 1
ATOM 730 C CA . ALA A 1 99 ? 49.575 24.492 16.598 1.00 14.71 98 ALA A CA 1
ATOM 731 C C . ALA A 1 99 ? 48.217 24.124 15.997 1.00 14.62 98 ALA A C 1
ATOM 732 O O . ALA A 1 99 ? 47.732 22.988 16.147 1.00 15.17 98 ALA A O 1
ATOM 734 N N . ARG A 1 100 ? 47.608 25.082 15.303 1.00 13.21 99 ARG A N 1
ATOM 735 C CA . ARG A 1 100 ? 46.369 24.813 14.604 1.00 13.67 99 ARG A CA 1
ATOM 736 C C . ARG A 1 100 ? 46.393 25.349 13.183 1.00 13.00 99 ARG A C 1
ATOM 737 O O . ARG A 1 100 ? 47.018 26.399 12.890 1.00 12.07 99 ARG A O 1
ATOM 745 N N . ALA A 1 101 ? 45.697 24.622 12.313 1.00 13.09 100 ALA A N 1
ATOM 746 C CA . ALA A 1 101 ? 45.542 24.992 10.921 1.00 12.07 100 ALA A CA 1
ATOM 747 C C . ALA A 1 101 ? 44.557 26.161 10.808 1.00 11.82 100 ALA A C 1
ATOM 748 O O . ALA A 1 101 ? 43.458 26.119 11.369 1.00 12.64 100 ALA A O 1
ATOM 750 N N . THR A 1 102 ? 44.944 27.210 10.085 1.00 12.41 101 THR A N 1
ATOM 751 C CA . THR A 1 102 ? 44.028 28.341 9.845 1.00 13.40 101 THR A CA 1
ATOM 752 C C . THR A 1 102 ? 43.465 28.318 8.429 1.00 14.35 101 THR A C 1
ATOM 753 O O . THR A 1 102 ? 42.593 29.112 8.100 1.00 12.96 101 THR A O 1
ATOM 757 N N . LYS A 1 103 ? 43.988 27.418 7.602 1.00 15.51 102 LYS A N 1
ATOM 758 C CA . LYS A 1 103 ? 43.487 27.148 6.260 1.00 16.90 102 LYS A CA 1
ATOM 759 C C . LYS A 1 103 ? 43.782 25.679 6.016 1.00 11.94 102 LYS A C 1
ATOM 760 O O . LYS A 1 103 ? 44.406 25.032 6.851 1.00 14.87 102 LYS A O 1
ATOM 766 N N . PRO A 1 104 ? 43.365 25.152 4.865 1.00 13.05 103 PRO A N 1
ATOM 767 C CA . PRO A 1 104 ? 43.728 23.754 4.622 1.00 13.80 103 PRO A CA 1
ATOM 768 C C . PRO A 1 104 ? 45.250 23.627 4.551 1.00 11.97 103 PRO A C 1
ATOM 769 O O . PRO A 1 104 ? 45.897 24.415 3.876 1.00 13.13 103 PRO A O 1
ATOM 773 N N . VAL A 1 105 ? 45.811 22.679 5.301 1.00 13.82 104 VAL A N 1
ATOM 774 C CA . VAL A 1 105 ? 47.263 22.589 5.500 1.00 13.21 104 VAL A CA 1
ATOM 775 C C . VAL A 1 105 ? 47.821 21.282 4.913 1.00 12.33 104 VAL A C 1
ATOM 776 O O . VAL A 1 105 ? 47.204 20.222 5.054 1.00 13.83 104 VAL A O 1
ATOM 780 N N . ARG A 1 106 ? 48.957 21.390 4.222 1.00 13.90 105 ARG A N 1
ATOM 781 C CA . ARG A 1 106 ? 49.841 20.245 3.931 1.00 14.84 105 ARG A CA 1
ATOM 782 C C . ARG A 1 106 ? 51.227 20.514 4.518 1.00 12.59 105 ARG A C 1
ATOM 783 O O . ARG A 1 106 ? 51.773 21.631 4.419 1.00 12.04 105 ARG A O 1
ATOM 791 N N . VAL A 1 107 ? 51.793 19.471 5.098 1.00 14.28 106 VAL A N 1
ATOM 792 C CA . VAL A 1 107 ? 53.111 19.526 5.713 1.00 13.29 106 VAL A CA 1
ATOM 793 C C . VAL A 1 107 ? 53.937 18.308 5.304 1.00 14.27 106 VAL A C 1
ATOM 794 O O . VAL A 1 107 ? 53.395 17.297 4.853 1.00 16.01 106 VAL A O 1
ATOM 798 N N . VAL A 1 108 ? 55.256 18.465 5.409 1.00 13.72 107 VAL A N 1
ATOM 799 C CA . VAL A 1 108 ? 56.159 17.374 5.583 1.00 12.89 107 VAL A CA 1
ATOM 800 C C . VAL A 1 108 ? 56.277 17.127 7.088 1.00 12.88 107 VAL A C 1
ATOM 801 O O . VAL A 1 108 ? 56.694 18.021 7.851 1.00 13.21 107 VAL A O 1
ATOM 805 N N . ASP A 1 109 ? 55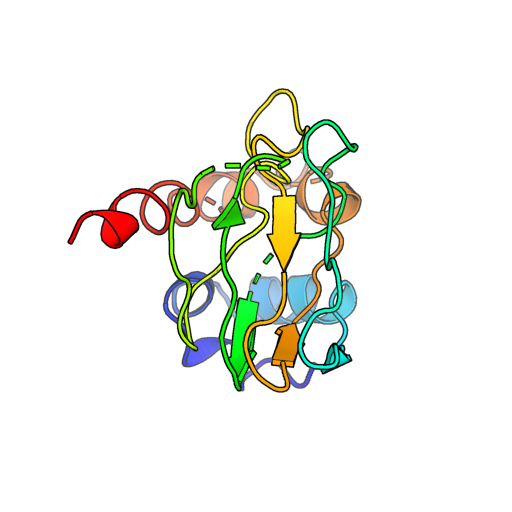.884 15.925 7.497 1.00 12.16 108 ASP A N 1
ATOM 806 C CA . ASP A 1 109 ? 55.932 15.483 8.897 1.00 13.83 108 ASP A CA 1
ATOM 807 C C . ASP A 1 109 ? 57.150 14.566 9.088 1.00 12.83 108 ASP A C 1
ATOM 808 O O . ASP A 1 109 ? 57.238 13.483 8.511 1.00 15.46 108 ASP A O 1
ATOM 813 N N . ILE A 1 110 ? 58.091 15.037 9.883 1.00 12.68 109 ILE A N 1
ATOM 814 C CA . ILE A 1 110 ? 59.360 14.370 10.114 1.00 13.36 109 ILE A CA 1
ATOM 815 C C . ILE A 1 110 ? 59.361 13.760 11.517 1.00 13.92 109 ILE A C 1
ATOM 816 O O . ILE A 1 110 ? 58.946 14.404 12.484 1.00 14.43 109 ILE A O 1
ATOM 821 N N . ASN A 1 111 ? 59.820 12.523 11.605 1.00 12.73 110 ASN A N 1
ATOM 822 C CA . ASN A 1 111 ? 59.876 11.776 12.862 1.00 13.71 110 ASN A CA 1
ATOM 823 C C . ASN A 1 111 ? 60.942 12.375 13.769 1.00 14.44 110 ASN A C 1
ATOM 824 O O . ASN A 1 111 ? 62.142 12.248 13.502 1.00 14.35 110 ASN A O 1
ATOM 829 N N . GLY A 1 112 ? 60.499 13.071 14.814 1.00 14.62 111 GLY A N 1
ATOM 830 C CA . GLY A 1 112 ? 61.415 13.769 15.698 1.00 13.97 111 GLY A CA 1
ATOM 831 C C . GLY A 1 112 ? 62.279 12.823 16.533 1.00 14.04 111 GLY A C 1
ATOM 832 O O . GLY A 1 112 ? 63.449 13.105 16.765 1.00 12.60 111 GLY A O 1
ATOM 833 N N . ALA A 1 113 ? 61.720 11.693 16.972 1.00 13.98 112 ALA A N 1
ATOM 834 C CA . ALA A 1 113 ? 62.510 10.712 17.725 1.00 13.88 112 ALA A CA 1
ATOM 835 C C . ALA A 1 113 ? 63.680 10.225 16.888 1.00 14.12 112 ALA A C 1
ATOM 836 O O . ALA A 1 113 ? 64.805 10.129 17.379 1.00 15.90 112 ALA A O 1
ATOM 838 N N . ARG A 1 114 ? 63.426 9.965 15.603 1.00 14.66 113 ARG A N 1
ATOM 839 C CA . ARG A 1 114 ? 64.493 9.579 14.676 1.00 14.20 113 ARG A CA 1
ATOM 840 C C . ARG A 1 114 ? 65.499 10.685 14.476 1.00 15.75 113 ARG A C 1
ATOM 841 O O . ARG A 1 114 ? 66.713 10.423 14.455 1.00 14.74 113 ARG A O 1
ATOM 849 N N . LEU A 1 115 ? 65.040 11.934 14.349 1.00 16.13 114 LEU A N 1
ATOM 850 C CA . LEU A 1 115 ? 66.005 13.039 14.163 1.00 16.06 114 LEU A CA 1
ATOM 851 C C . LEU A 1 115 ? 66.926 13.153 15.356 1.00 14.74 114 LEU A C 1
ATOM 852 O O . LEU A 1 115 ? 68.121 13.467 15.221 1.00 16.04 114 LEU A O 1
ATOM 857 N N . ARG A 1 116 ? 66.358 12.962 16.535 1.00 16.25 115 ARG A N 1
ATOM 858 C CA . ARG A 1 116 ? 67.157 13.000 17.758 1.00 15.24 115 ARG A CA 1
ATOM 859 C C . ARG A 1 116 ? 68.220 11.902 17.767 1.00 15.40 115 ARG A C 1
ATOM 860 O O . ARG A 1 116 ? 69.368 12.179 18.119 1.00 15.50 115 ARG A O 1
ATOM 868 N N . GLU A 1 117 ? 67.871 10.687 17.340 1.00 14.03 116 GLU A N 1
ATOM 869 C CA . GLU A 1 117 ? 68.833 9.562 17.303 1.00 13.87 116 GLU A CA 1
ATOM 870 C C . GLU A 1 117 ? 69.956 9.867 16.354 1.00 16.16 116 GLU A C 1
ATOM 871 O O . GLU A 1 117 ? 71.139 9.664 16.667 1.00 15.71 116 GLU A O 1
ATOM 885 N N . SER A 1 119 ? 70.861 12.759 15.147 1.00 21.89 118 SER A N 1
ATOM 886 C CA . SER A 1 119 ? 71.669 13.854 15.674 1.00 22.27 118 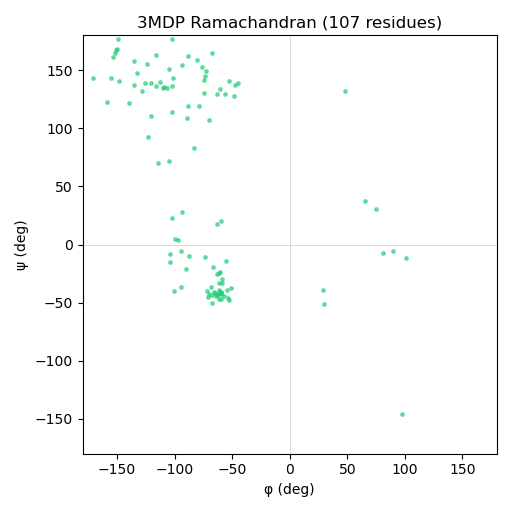SER A CA 1
ATOM 887 C C . SER A 1 119 ? 72.714 13.378 16.653 1.00 22.01 118 SER A C 1
ATOM 888 O O . SER A 1 119 ? 73.831 13.867 16.633 1.00 23.19 118 SER A O 1
ATOM 891 N N . GLU A 1 120 ? 72.353 12.408 17.491 1.00 23.13 119 GLU A N 1
ATOM 892 C CA . GLU A 1 120 ? 73.264 11.850 18.483 1.00 22.31 119 GLU A CA 1
ATOM 893 C C . GLU A 1 120 ? 74.348 10.988 17.852 1.00 22.00 119 GLU A C 1
ATOM 894 O O . GLU A 1 120 ? 75.493 11.013 18.303 1.00 22.89 119 GLU A O 1
ATOM 897 N N . ASN A 1 121 ? 73.988 10.196 16.848 1.00 19.24 120 ASN A N 1
ATOM 898 C CA . ASN A 1 121 ? 74.910 9.225 16.269 1.00 20.17 120 ASN A CA 1
ATOM 899 C C . ASN A 1 121 ? 75.726 9.786 15.105 1.00 21.33 120 ASN A C 1
ATOM 900 O O . ASN A 1 121 ? 76.782 9.251 14.756 1.00 17.65 120 ASN A O 1
ATOM 905 N N . ASN A 1 122 ? 75.221 10.856 14.507 1.00 23.76 121 ASN A N 1
ATOM 906 C CA . ASN A 1 122 ? 75.869 11.511 13.390 1.00 25.33 121 ASN A CA 1
ATOM 907 C C . ASN A 1 122 ? 76.103 12.982 13.760 1.00 25.96 121 ASN A C 1
ATOM 908 O O . ASN A 1 122 ? 75.226 13.827 13.571 1.00 24.25 121 ASN A O 1
ATOM 913 N N . GLN A 1 123 ? 77.279 13.269 14.308 1.00 28.81 122 GLN A N 1
ATOM 914 C CA . GLN A 1 123 ? 77.664 14.636 14.709 1.00 30.98 122 GLN A CA 1
ATOM 915 C C . GLN A 1 123 ? 77.448 15.668 13.584 1.00 30.51 122 GLN A C 1
ATOM 916 O O . GLN A 1 123 ? 77.063 16.804 13.850 1.00 28.80 122 GLN A O 1
ATOM 922 N N . ALA A 1 124 ? 77.703 15.271 12.340 1.00 29.18 123 ALA A N 1
ATOM 923 C CA . ALA A 1 124 ? 77.593 16.192 11.217 1.00 28.50 123 ALA A CA 1
ATOM 924 C C . ALA A 1 124 ? 76.134 16.594 11.004 1.00 27.49 123 ALA A C 1
ATOM 925 O O . ALA A 1 124 ? 75.838 17.776 10.902 1.00 27.91 123 ALA A O 1
ATOM 927 N N . LEU A 1 125 ? 75.230 15.619 10.942 1.00 23.82 124 LEU A N 1
ATOM 928 C CA . LEU A 1 125 ? 73.819 15.927 10.828 1.00 25.21 124 LEU A CA 1
ATOM 929 C C . LEU A 1 125 ? 73.309 16.692 12.069 1.00 24.85 124 LEU A C 1
ATOM 930 O O . LEU A 1 125 ? 72.591 17.669 11.919 1.00 26.94 124 LEU A O 1
ATOM 935 N N . GLY A 1 126 ? 73.696 16.277 13.273 1.00 23.57 125 GLY A N 1
ATOM 936 C CA . GLY A 1 126 ? 73.319 16.989 14.512 1.00 22.44 125 GLY A CA 1
ATOM 937 C C . GLY A 1 126 ? 73.655 18.476 14.507 1.00 21.55 125 GLY A C 1
ATOM 938 O O . GLY A 1 126 ? 72.815 19.327 14.816 1.00 20.33 125 GLY A O 1
ATOM 939 N N . GLN A 1 127 ? 74.877 18.795 14.115 1.00 21.02 126 GLN A N 1
ATOM 940 C CA . GLN A 1 127 ? 75.313 20.188 13.998 1.00 21.44 126 GLN A CA 1
ATOM 941 C C . GLN A 1 127 ? 74.461 21.003 12.995 1.00 18.72 126 GLN A C 1
ATOM 942 O O . GLN A 1 127 ? 74.063 22.130 13.290 1.00 19.58 126 GLN A O 1
ATOM 945 N N . VAL A 1 128 ? 74.203 20.453 11.813 1.00 17.49 127 VAL A N 1
ATOM 946 C CA . VAL A 1 128 ? 73.490 21.215 10.792 1.00 17.25 127 VAL A CA 1
ATOM 947 C C . VAL A 1 128 ? 72.041 21.395 11.190 1.00 16.55 127 VAL A C 1
ATOM 948 O O . VAL A 1 128 ? 71.494 22.476 11.003 1.00 13.64 127 VAL A O 1
ATOM 952 N N . LEU A 1 129 ? 71.415 20.329 11.711 1.00 15.05 128 LEU A N 1
ATOM 953 C CA . LEU A 1 129 ? 70.039 20.403 12.158 1.00 15.49 128 LEU A CA 1
ATOM 954 C C . LEU A 1 129 ? 69.849 21.451 13.256 1.00 12.97 128 LEU A C 1
ATOM 955 O O . LEU A 1 129 ? 68.893 22.221 13.218 1.00 13.63 128 LEU A O 1
ATOM 968 N N . ASN A 1 131 ? 71.866 24.065 13.998 1.00 12.99 130 ASN A N 1
ATOM 969 C CA . ASN A 1 131 ? 72.082 25.373 13.359 1.00 13.33 130 ASN A CA 1
ATOM 970 C C . ASN A 1 131 ? 70.829 25.854 12.654 1.00 11.90 130 ASN A C 1
ATOM 971 O O . ASN A 1 131 ? 70.360 26.981 12.839 1.00 12.14 130 ASN A O 1
ATOM 976 N N . ASN A 1 132 ? 70.278 24.974 11.828 1.00 10.77 131 ASN A N 1
ATOM 977 C CA . ASN A 1 132 ? 69.112 25.309 11.016 1.00 12.42 131 ASN A CA 1
ATOM 978 C C . ASN A 1 132 ? 67.841 25.548 11.814 1.00 11.39 131 ASN A C 1
ATOM 979 O O . ASN A 1 132 ? 67.033 26.419 11.446 1.00 10.96 131 ASN A O 1
ATOM 984 N N A VAL A 1 133 ? 67.664 24.803 12.901 0.50 11.26 132 VAL A N 1
ATOM 985 N N B VAL A 1 133 ? 67.663 24.831 12.922 0.50 10.78 132 VAL A N 1
ATOM 986 C CA A VAL A 1 133 ? 66.561 25.059 13.826 0.50 10.98 132 VAL A CA 1
ATOM 987 C CA B VAL A 1 133 ? 66.514 25.100 13.798 0.50 10.07 132 VAL A CA 1
ATOM 988 C C A VAL A 1 133 ? 66.714 26.457 14.421 0.50 10.98 132 VAL A C 1
ATOM 989 C C B VAL A 1 133 ? 66.681 26.438 14.522 0.50 10.51 132 VAL A C 1
ATOM 990 O O A VAL A 1 133 ? 65.786 27.275 14.350 0.50 10.21 132 VAL A O 1
ATOM 991 O O B VAL A 1 133 ? 65.717 27.197 14.660 0.50 10.37 132 VAL A O 1
ATOM 998 N N . ALA A 1 134 ? 67.902 26.742 14.956 1.00 10.29 133 ALA A N 1
ATOM 999 C CA . ALA A 1 134 ? 68.213 28.068 15.521 1.00 11.11 133 ALA A CA 1
ATOM 1000 C C . ALA A 1 134 ? 67.958 29.201 14.497 1.00 11.92 133 ALA A C 1
ATOM 1001 O O . ALA A 1 134 ? 67.284 30.199 14.798 1.00 11.09 133 ALA A O 1
ATOM 1003 N N . ALA A 1 135 ? 68.449 29.032 13.273 1.00 12.73 134 ALA A N 1
ATOM 1004 C CA . ALA A 1 135 ? 68.181 30.015 12.215 1.00 10.78 134 ALA A CA 1
ATOM 1005 C C . ALA A 1 135 ? 66.687 30.186 11.934 1.00 11.49 134 ALA A C 1
ATOM 1006 O O . ALA A 1 135 ? 66.216 31.310 11.713 1.00 10.85 134 ALA A O 1
ATOM 1008 N N . ALA A 1 136 ? 65.955 29.071 11.908 1.00 12.16 135 ALA A N 1
ATOM 1009 C CA . ALA A 1 136 ? 64.519 29.099 11.654 1.00 12.73 135 ALA A CA 1
ATOM 1010 C C . ALA A 1 136 ? 63.765 29.907 12.716 1.00 12.15 135 ALA A C 1
ATOM 1011 O O . ALA A 1 136 ? 62.882 30.726 12.380 1.00 10.24 135 ALA A O 1
ATOM 1013 N N A VAL A 1 137 ? 64.090 29.677 13.984 0.50 11.61 136 VAL A N 1
ATOM 1014 N N B VAL A 1 137 ? 64.085 29.674 13.988 0.50 11.10 136 VAL A N 1
ATOM 1015 C CA A VAL A 1 137 ? 63.400 30.378 15.064 0.50 11.88 136 VAL A CA 1
ATOM 1016 C CA B VAL A 1 137 ? 63.402 30.388 15.072 0.50 10.94 136 VAL A CA 1
ATOM 1017 C C A VAL A 1 137 ? 63.814 31.845 15.105 0.50 12.16 136 VAL A C 1
ATOM 1018 C C B VAL A 1 137 ? 63.814 31.852 15.102 0.50 11.61 136 VAL A C 1
ATOM 1019 O O A VAL A 1 137 ? 62.985 32.732 15.383 0.50 12.61 136 VAL A O 1
ATOM 1020 O O B VAL A 1 137 ? 62.985 32.743 15.370 0.50 11.86 136 VAL A O 1
ATOM 1027 N N . LEU A 1 138 ? 65.080 32.119 14.803 1.00 12.58 137 LEU A N 1
ATOM 1028 C CA . LEU A 1 138 ? 65.551 33.504 14.693 1.00 14.32 137 LEU A CA 1
ATOM 1029 C C . LEU A 1 138 ? 64.768 34.268 13.619 1.00 13.83 137 LEU A C 1
ATOM 1030 O O . LEU A 1 138 ? 64.401 35.414 13.817 1.00 14.54 137 LEU A O 1
ATOM 1035 N N . ALA A 1 139 ? 64.523 33.612 12.498 1.00 13.26 138 ALA A N 1
ATOM 1036 C CA . ALA A 1 139 ? 63.839 34.214 11.344 1.00 16.13 138 ALA A CA 1
ATOM 1037 C C . ALA A 1 139 ? 62.381 34.550 11.638 1.00 15.64 138 ALA A C 1
ATOM 1038 O O . ALA A 1 139 ? 61.796 35.383 10.955 1.00 14.68 138 ALA A O 1
ATOM 1040 N N . ARG A 1 140 ? 61.793 33.945 12.673 1.00 15.76 139 ARG A N 1
ATOM 1041 C CA . ARG A 1 140 ? 60.401 34.263 13.061 1.00 14.04 139 ARG A CA 1
ATOM 1042 C C . ARG A 1 140 ? 60.185 35.715 13.483 1.00 18.11 139 ARG A C 1
ATOM 1043 O O . ARG A 1 140 ? 59.054 36.208 13.432 1.00 16.32 139 ARG A O 1
ATOM 1051 N N . LEU A 1 141 ? 61.243 36.391 13.939 1.00 16.70 140 LEU A N 1
ATOM 1052 C CA . LEU A 1 141 ? 61.121 37.804 14.327 1.00 23.70 140 LEU A CA 1
ATOM 1053 C C . LEU A 1 141 ? 61.569 38.778 13.210 1.00 25.78 140 LEU A C 1
ATOM 1054 O O . LEU A 1 141 ? 61.538 39.992 13.384 1.00 25.88 140 LEU A O 1
ATOM 1059 N N . HIS A 1 142 ? 61.926 38.236 12.049 1.00 29.72 141 HIS A N 1
ATOM 1060 C CA . HIS A 1 142 ? 62.359 39.035 10.899 1.00 33.56 141 HIS A CA 1
ATOM 1061 C C . HIS A 1 142 ? 61.294 38.990 9.787 1.00 37.02 141 HIS A C 1
ATOM 1062 O O . HIS A 1 142 ? 60.201 38.414 9.899 1.00 37.83 141 HIS A O 1
#

CATH classification: 2.60.120.10

B-factor: mean 19.27, std 8.56, range [6.56, 58.14]

Solvent-accessible surface area: 7208 Å² total

Foldseek 3Di:
DPQVVVLVFPLPVPDDPVVSVVQVVQKDKDKDAAFDWPFAFFAQLFKKFWADAKKFWAACHTDAIDHGRAMDSLLLLPPPRTHHTIMGTRHITMDIITGSVVQNCLVVDVVSVVSNCSSVVRVVVRVD

Secondary structure (DSSP, 8-state):
--TTGGGGSHHHHTS-HHHHHHHHHTEEEEEE-TT-EEE-TTSB--B--EEES-EEEE---EEEEE-TT----GGGSSTT-B-SSEEEESS-EEEEEEBHHHHH---S-HHHHHH--HHHHHHHHTT-

Sequence (128 aa):
ISPERRLRVYRFFASLTDEQLKDIALISEEKKSFPTGSVIFKENSKADNLLLLEGGVVEELFYSSTVCSVVPGAIFGVSSSLIKPYHYTSSARATKPVRVVDINGARLRESENNQALGQVLNNVVAAAVVLARLH

Organism: Geobacter metallireducens (strain ATCC 53774 / DSM 7210 / GS-15) (NCBI:txid269799)

Radius of gyration: 13.78 Å; Cα contacts (8 Å, |Δi|>4): 269; chains: 1; bounding box: 37×31×31 Å

InterPro domains:
  IPR000595 Cyclic nucleotide-binding domain [PF00027] (31-120)
  IPR000595 Cyclic nucleotide-binding domain [PS50042] (12-117)
  IPR000595 Cyclic nucleotide-binding domain [SM00100] (12-133)
  IPR000595 Cyclic nucleotide-binding domain [cd00038] (12-129)
  IPR014710 RmlC-like jelly roll fold [G3DSA:2.60.120.10] (1-141)
  IPR018490 Cyclic nucleotide-binding domain superfamily [SSF51206] (6-133)
  IPR050397 Global Transcriptional Regulators in Environmental Response [PTHR24567] (11-132)

Nearest PDB structures (foldseek):
  3mdp-assembly1_A-2  TM=1.005E+00  e=6.284E-26  Geobacter metallireducens GS-15
  3clp-assembly1_A  TM=8.031E-01  e=3.040E-08  unclassified
  4muv-assembly3_B  TM=7.730E-01  e=2.513E-08  Mesorhizobium japonicum MAFF 303099
  3co2-assembly1_C  TM=8.302E-01  e=1.393E-07  unclassified
  3co2-assembly1_D  TM=7.493E-01  e=4.447E-08  unclassified